Protein AF-A0AA41BKE8-F1 (afdb_monomer)

Structure (mmCIF, N/CA/C/O backbone):
data_AF-A0AA41BKE8-F1
#
_entry.id   AF-A0AA41BKE8-F1
#
loop_
_atom_site.group_PDB
_atom_site.id
_atom_site.type_symbol
_atom_site.label_atom_id
_atom_site.label_alt_id
_atom_site.label_comp_id
_atom_site.label_asym_id
_atom_site.label_entity_id
_atom_site.label_seq_id
_atom_site.pdbx_PDB_ins_code
_atom_site.Cartn_x
_atom_site.Cartn_y
_atom_site.Cartn_z
_atom_site.occupancy
_atom_site.B_iso_or_equiv
_atom_site.auth_seq_id
_atom_site.auth_comp_id
_atom_site.auth_asym_id
_atom_site.auth_atom_id
_atom_site.pdbx_PDB_model_num
ATOM 1 N N . MET A 1 1 ? -73.373 1.710 8.337 1.00 42.19 1 MET A N 1
ATOM 2 C CA . MET A 1 1 ? -72.193 0.845 8.085 1.00 42.19 1 MET A CA 1
ATOM 3 C C . MET A 1 1 ? -71.154 1.665 7.327 1.00 42.19 1 MET A C 1
ATOM 5 O O . MET A 1 1 ? -71.574 2.430 6.474 1.00 42.19 1 MET A O 1
ATOM 9 N N . LYS A 1 2 ? -69.851 1.504 7.616 1.00 47.12 2 LYS A N 1
ATOM 10 C CA . LYS A 1 2 ? -68.683 2.227 7.038 1.00 47.12 2 LYS A CA 1
ATOM 11 C C . LYS A 1 2 ? -68.211 3.499 7.770 1.00 47.12 2 LYS A C 1
ATOM 13 O O . LYS A 1 2 ? -68.177 4.581 7.204 1.00 47.12 2 LYS A O 1
ATOM 18 N N . LYS A 1 3 ? -67.761 3.348 9.017 1.00 49.88 3 LYS A N 1
ATOM 19 C CA . LYS A 1 3 ? -66.743 4.218 9.637 1.00 49.88 3 LYS A CA 1
ATOM 20 C C . LYS A 1 3 ? -65.973 3.372 10.640 1.00 49.88 3 LYS A C 1
ATOM 22 O O . LYS A 1 3 ? -66.492 3.158 11.727 1.00 49.88 3 LYS A O 1
ATOM 27 N N . ARG A 1 4 ? -64.817 2.834 10.238 1.00 54.84 4 ARG A N 1
ATOM 28 C CA . ARG A 1 4 ? -63.750 2.255 11.085 1.00 54.84 4 ARG A CA 1
ATOM 29 C C . ARG A 1 4 ? -62.846 1.398 10.204 1.00 54.84 4 ARG A C 1
ATOM 31 O O . ARG A 1 4 ? -63.058 0.200 10.129 1.00 54.84 4 ARG A O 1
ATOM 38 N N . PHE A 1 5 ? -61.903 2.016 9.500 1.00 48.59 5 PHE A N 1
ATOM 39 C CA . PHE A 1 5 ? -60.641 1.367 9.125 1.00 48.59 5 PHE A CA 1
ATOM 40 C C . PHE A 1 5 ? -59.713 2.410 8.499 1.00 48.59 5 PHE A C 1
ATOM 42 O O . PHE A 1 5 ? -59.529 2.464 7.291 1.00 48.59 5 PHE A O 1
ATOM 49 N N . MET A 1 6 ? -59.202 3.334 9.308 1.00 49.06 6 MET A N 1
ATOM 50 C CA . MET A 1 6 ? -58.166 4.256 8.836 1.00 49.06 6 MET A CA 1
ATOM 51 C C . MET A 1 6 ? -57.271 4.651 10.004 1.00 49.06 6 MET A C 1
ATOM 53 O O . MET A 1 6 ? -57.187 5.809 10.387 1.00 49.06 6 MET A O 1
ATOM 57 N N . MET A 1 7 ? -56.698 3.642 10.655 1.00 55.62 7 MET A N 1
ATOM 58 C CA . MET A 1 7 ? -55.763 3.831 11.756 1.00 55.62 7 MET A CA 1
ATOM 59 C C . MET A 1 7 ? -54.979 2.536 11.928 1.00 55.62 7 MET A C 1
ATOM 61 O O . MET A 1 7 ? -55.399 1.705 12.714 1.00 55.62 7 MET A O 1
ATOM 65 N N . PHE A 1 8 ? -53.948 2.319 11.107 1.00 55.09 8 PHE A N 1
ATOM 66 C CA . PHE A 1 8 ? -52.772 1.477 11.392 1.00 55.09 8 PHE A CA 1
ATOM 67 C C . PHE A 1 8 ? -51.930 1.347 10.116 1.00 55.09 8 PHE A C 1
ATOM 69 O O . PHE A 1 8 ? -52.225 0.494 9.295 1.00 55.09 8 PHE A O 1
ATOM 76 N N . THR A 1 9 ? -50.921 2.205 9.946 1.00 56.28 9 THR A N 1
ATOM 77 C CA . THR A 1 9 ? -49.635 1.916 9.266 1.00 56.28 9 THR A CA 1
ATOM 78 C C . THR A 1 9 ? -48.794 3.195 9.278 1.00 56.28 9 THR A C 1
ATOM 80 O O . THR A 1 9 ? -48.583 3.840 8.255 1.00 56.28 9 THR A O 1
ATOM 83 N N . LEU A 1 10 ? -48.351 3.603 10.468 1.00 55.19 10 LEU A N 1
ATOM 84 C CA . LEU A 1 10 ? -47.315 4.621 10.646 1.00 55.19 10 LEU A CA 1
ATOM 85 C C . LEU A 1 10 ? -46.190 3.997 11.476 1.00 55.19 10 LEU A C 1
ATOM 87 O O . LEU A 1 10 ? -46.063 4.298 12.656 1.00 55.19 10 LEU A O 1
ATOM 91 N N . LEU A 1 11 ? -45.439 3.051 10.897 1.00 56.88 11 LEU A N 1
ATOM 92 C CA . LEU A 1 11 ? -44.233 2.514 11.540 1.00 56.88 11 LEU A CA 1
ATOM 93 C C . LEU A 1 11 ? -43.311 1.774 10.551 1.00 56.88 11 LEU A C 1
ATOM 95 O O . LEU A 1 11 ? -43.167 0.560 10.631 1.00 56.88 11 LEU A O 1
ATOM 99 N N . ALA A 1 12 ? -42.702 2.478 9.593 1.00 55.25 12 ALA A N 1
ATOM 100 C CA . ALA A 1 12 ? -41.654 1.880 8.748 1.00 55.25 12 ALA A CA 1
ATOM 101 C C . ALA A 1 12 ? -40.694 2.915 8.128 1.00 55.25 12 ALA A C 1
ATOM 103 O O . ALA A 1 12 ? -40.347 2.814 6.957 1.00 55.25 12 ALA A O 1
ATOM 104 N N . ALA A 1 13 ? -40.278 3.939 8.879 1.00 56.75 13 ALA A N 1
ATOM 105 C CA . ALA A 1 13 ? -39.344 4.946 8.362 1.00 56.75 13 ALA A CA 1
ATOM 106 C C . ALA A 1 13 ? -38.322 5.396 9.415 1.00 56.75 13 ALA A C 1
ATOM 108 O O . ALA A 1 13 ? -38.217 6.579 9.716 1.00 56.75 13 ALA A O 1
ATOM 109 N N . VAL A 1 14 ? -37.577 4.459 10.010 1.00 57.00 14 VAL A N 1
ATOM 110 C CA . VAL A 1 14 ? -36.411 4.815 10.838 1.00 57.00 14 VAL A CA 1
ATOM 111 C C . VAL A 1 14 ? -35.348 3.720 10.750 1.00 57.00 14 VAL A C 1
ATOM 113 O O . VAL A 1 14 ? -35.256 2.887 11.635 1.00 57.00 14 VAL A O 1
ATOM 116 N N . PHE A 1 15 ? -34.567 3.668 9.667 1.00 55.75 15 PHE A N 1
ATOM 117 C CA . PHE A 1 15 ? -33.327 2.866 9.655 1.00 55.75 15 PHE A CA 1
ATOM 118 C C . PHE A 1 15 ? -32.226 3.404 8.722 1.00 55.75 15 PHE A C 1
ATOM 120 O O . PHE A 1 15 ? -31.328 2.669 8.329 1.00 55.75 15 PHE A O 1
ATOM 127 N N . SER A 1 16 ? -32.238 4.700 8.398 1.00 52.09 16 SER A N 1
ATOM 128 C CA . SER A 1 16 ? -31.259 5.303 7.472 1.00 52.09 16 SER A CA 1
ATOM 129 C C . SER A 1 16 ? -30.146 6.101 8.174 1.00 52.09 16 SER A C 1
ATOM 131 O O . SER A 1 16 ? -29.681 7.094 7.627 1.00 52.09 16 SER A O 1
ATOM 133 N N . GLY A 1 17 ? -29.747 5.726 9.399 1.00 50.69 17 GLY A N 1
ATOM 134 C CA . GLY A 1 17 ? -28.879 6.563 10.252 1.00 50.69 17 GLY A CA 1
ATOM 135 C C . GLY A 1 17 ? -27.480 6.035 10.596 1.00 50.69 1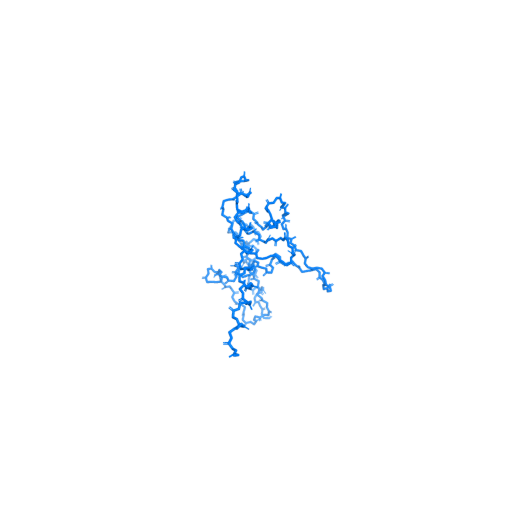7 GLY A C 1
ATOM 136 O O . GLY A 1 17 ? -26.700 6.780 11.176 1.00 50.69 17 GLY A O 1
ATOM 137 N N . VAL A 1 18 ? -27.133 4.783 10.282 1.00 55.03 18 VAL A N 1
ATOM 138 C CA . VAL A 1 18 ? -25.952 4.142 10.905 1.00 55.03 18 VAL A CA 1
ATOM 139 C C . VAL A 1 18 ? -24.617 4.446 10.217 1.00 55.03 18 VAL A C 1
ATOM 141 O O . VAL A 1 18 ? -23.577 4.313 10.837 1.00 55.03 18 VAL A O 1
ATOM 144 N N . ALA A 1 19 ? -24.603 4.900 8.961 1.00 54.56 19 ALA A N 1
ATOM 145 C CA . ALA A 1 19 ? -23.341 5.001 8.219 1.00 54.56 19 ALA A CA 1
ATOM 146 C C . ALA A 1 19 ? -22.489 6.249 8.539 1.00 54.56 19 ALA A C 1
ATOM 148 O O . ALA A 1 19 ? -21.297 6.236 8.259 1.00 54.56 19 ALA A O 1
ATOM 149 N N . HIS A 1 20 ? -23.069 7.318 9.104 1.00 54.09 20 HIS A N 1
ATOM 150 C CA . HIS A 1 20 ? -22.368 8.601 9.298 1.00 54.09 20 HIS A CA 1
ATOM 151 C C . HIS A 1 20 ? -21.927 8.898 10.740 1.00 54.09 20 HIS A C 1
ATOM 153 O O . HIS A 1 20 ? -21.049 9.738 10.933 1.00 54.09 20 HIS A O 1
ATOM 159 N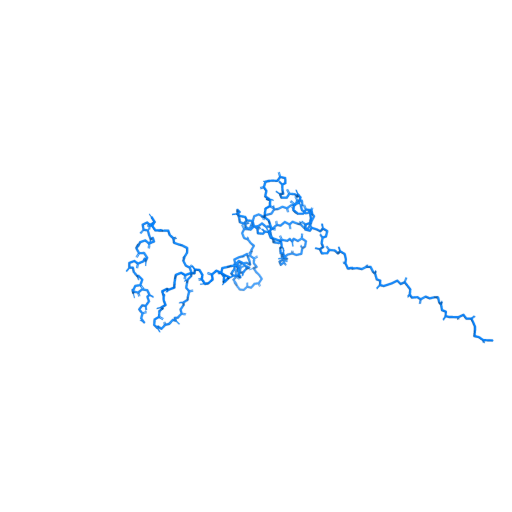 N . ALA A 1 21 ? -22.518 8.254 11.752 1.00 57.88 21 ALA A N 1
ATOM 160 C CA . ALA A 1 21 ? -22.176 8.518 13.154 1.00 57.88 21 ALA A CA 1
ATOM 161 C C . ALA A 1 21 ? -20.811 7.921 13.551 1.00 57.88 21 ALA A C 1
ATOM 163 O O . ALA A 1 21 ? -20.077 8.526 14.334 1.00 57.88 21 ALA A O 1
ATOM 164 N N . ASP A 1 22 ? -20.455 6.781 12.958 1.00 74.94 22 ASP A N 1
ATOM 165 C CA . ASP A 1 22 ? -19.267 6.001 13.321 1.00 74.94 22 ASP A CA 1
ATOM 166 C C . ASP A 1 22 ? -17.963 6.666 12.834 1.00 74.94 22 ASP A C 1
ATOM 168 O O . ASP A 1 22 ? -16.980 6.771 13.571 1.00 74.94 22 ASP A O 1
ATOM 172 N N . ASP A 1 23 ? -17.973 7.259 11.636 1.00 90.88 23 ASP A N 1
ATOM 173 C CA . ASP A 1 23 ? -16.805 7.948 11.074 1.00 90.88 23 ASP A CA 1
ATOM 174 C C . ASP A 1 23 ? -16.363 9.156 11.921 1.00 90.88 23 ASP A C 1
ATOM 176 O O . ASP A 1 23 ? -15.170 9.453 12.024 1.00 90.88 23 ASP A O 1
ATOM 180 N N . ALA A 1 24 ? -17.307 9.864 12.550 1.00 90.50 24 ALA A N 1
ATOM 181 C CA . ALA A 1 24 ? -16.999 11.003 13.413 1.00 90.50 24 ALA A CA 1
ATOM 182 C C . ALA A 1 24 ? -16.248 10.571 14.683 1.00 90.50 24 ALA A C 1
ATOM 184 O O . ALA A 1 24 ? -15.282 11.231 15.078 1.00 90.50 24 ALA A O 1
ATOM 185 N N . ALA A 1 25 ? -16.646 9.445 15.286 1.00 90.69 25 ALA A N 1
ATOM 186 C CA . ALA A 1 25 ? -15.962 8.870 16.442 1.00 90.69 25 ALA A CA 1
ATOM 187 C C . ALA A 1 25 ? -14.526 8.459 16.085 1.00 90.69 25 ALA A C 1
ATOM 189 O O . ALA A 1 25 ? -13.587 8.808 16.803 1.00 90.69 25 ALA A O 1
ATOM 190 N N . ILE A 1 26 ? -14.340 7.814 14.927 1.00 93.69 26 ILE A N 1
ATOM 191 C CA . ILE A 1 26 ? -13.018 7.449 14.400 1.00 93.69 26 ILE A CA 1
ATOM 192 C C . ILE A 1 26 ? -12.141 8.693 14.216 1.00 93.69 26 ILE A C 1
ATOM 194 O O . ILE A 1 26 ? -11.026 8.742 14.738 1.00 93.69 26 ILE A O 1
ATOM 198 N N . ARG A 1 27 ? -12.643 9.731 13.532 1.00 93.56 27 ARG A N 1
ATOM 199 C CA . ARG A 1 27 ? -11.901 10.990 13.326 1.00 93.56 27 ARG A CA 1
ATOM 200 C C . ARG A 1 27 ? -11.509 11.640 14.648 1.00 93.56 27 ARG A C 1
ATOM 202 O O . ARG A 1 27 ? -10.371 12.076 14.798 1.00 93.56 27 ARG A O 1
ATOM 209 N N . GLN A 1 28 ? -12.422 11.683 15.617 1.00 92.38 28 GLN A N 1
ATOM 210 C CA . GLN A 1 28 ? -12.154 12.277 16.924 1.00 92.38 28 GLN A CA 1
ATOM 211 C C . GLN A 1 28 ? -11.091 11.495 17.707 1.00 92.38 28 GLN A C 1
ATOM 213 O O . GLN A 1 28 ? -10.224 12.105 18.334 1.00 92.38 28 GLN A O 1
ATOM 218 N N . SER A 1 29 ? -11.142 10.162 17.683 1.00 92.69 29 SER A N 1
ATOM 219 C CA . SER A 1 29 ? -10.125 9.313 18.308 1.00 92.69 29 SER A CA 1
ATOM 220 C C . SER A 1 29 ? -8.754 9.502 17.662 1.00 92.69 29 SER A C 1
ATOM 222 O O . SER A 1 29 ? -7.769 9.695 18.371 1.00 92.69 29 SER A O 1
ATOM 224 N N . LEU A 1 30 ? -8.686 9.522 16.330 1.00 92.62 30 LEU A N 1
ATOM 225 C CA . LEU A 1 30 ? -7.434 9.687 15.587 1.00 92.62 30 LEU A CA 1
ATOM 226 C C . LEU A 1 30 ? -6.836 11.093 15.733 1.00 92.62 30 LEU A C 1
ATOM 228 O O . LEU A 1 30 ? -5.623 11.227 15.897 1.00 92.62 30 LEU A O 1
ATOM 232 N N . ALA A 1 31 ? -7.666 12.136 15.795 1.00 92.88 31 ALA A N 1
ATOM 233 C CA . ALA A 1 31 ? -7.203 13.503 16.028 1.00 92.88 31 ALA A CA 1
ATOM 234 C C . ALA A 1 31 ? -6.486 13.656 17.381 1.00 92.88 31 ALA A C 1
ATOM 236 O O . ALA A 1 31 ? -5.483 14.365 17.469 1.00 92.88 31 ALA A O 1
ATOM 237 N N . LYS A 1 32 ? -6.935 12.943 18.429 1.00 92.38 32 LYS A N 1
ATOM 238 C CA . LYS A 1 32 ? -6.253 12.907 19.741 1.00 92.38 32 LYS A CA 1
ATOM 239 C C . LYS A 1 32 ? -4.854 12.290 19.669 1.00 92.38 32 LYS A C 1
ATOM 241 O O . LYS A 1 32 ? -4.026 12.574 20.527 1.00 92.38 32 LYS A O 1
ATOM 246 N N . LEU A 1 33 ? -4.596 11.467 18.653 1.00 90.19 33 LEU A N 1
ATOM 247 C CA . LEU A 1 33 ? -3.297 10.854 18.372 1.00 90.19 33 LEU A CA 1
ATOM 248 C C . LEU A 1 33 ? -2.458 11.684 17.382 1.00 90.19 33 LEU A C 1
ATOM 250 O O . LEU A 1 33 ? -1.406 11.232 16.944 1.00 90.19 33 LEU A O 1
ATOM 254 N N . GLY A 1 34 ? -2.915 12.884 17.005 1.00 91.06 34 GLY A N 1
ATOM 255 C CA . GLY A 1 34 ? -2.240 13.744 16.028 1.00 91.06 34 GLY A CA 1
ATOM 256 C C . GLY A 1 34 ? -2.514 13.381 14.564 1.00 91.06 34 GLY A C 1
ATOM 257 O O . GLY A 1 34 ? -1.914 13.968 13.666 1.00 91.06 34 GLY A O 1
ATOM 258 N N . VAL A 1 35 ? -3.438 12.456 14.294 1.00 90.44 35 VAL A N 1
ATOM 259 C CA . VAL A 1 35 ? -3.794 12.013 12.941 1.00 90.44 35 VAL A CA 1
ATOM 260 C C . VAL A 1 35 ? -5.018 12.800 12.457 1.00 90.44 35 VAL A C 1
ATOM 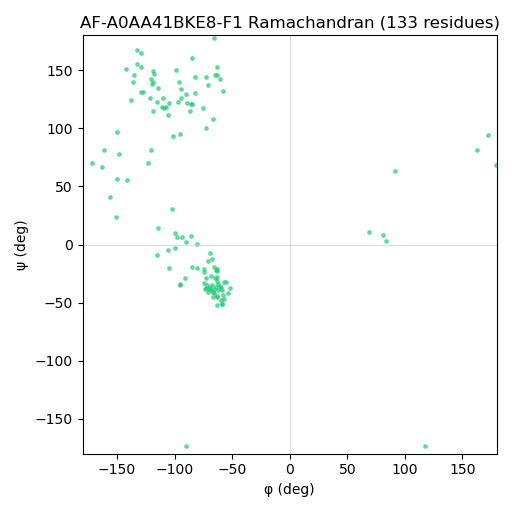262 O O . VAL A 1 35 ? -6.156 12.467 12.774 1.00 90.44 35 VAL A O 1
ATOM 265 N N . GLN A 1 36 ? -4.779 13.884 11.712 1.00 79.69 36 GLN A N 1
ATOM 266 C CA . GLN A 1 36 ? -5.813 14.875 11.359 1.00 79.69 36 GLN A CA 1
ATOM 267 C C . GLN A 1 36 ? -6.463 14.647 9.984 1.00 79.69 36 GLN A C 1
ATOM 269 O O . GLN A 1 36 ? -7.649 14.909 9.803 1.00 79.69 36 GLN A O 1
ATOM 274 N N . SER A 1 37 ? -5.698 14.157 9.004 1.00 72.62 37 SER A N 1
ATOM 275 C CA . SER A 1 37 ? -6.185 13.917 7.642 1.00 72.62 37 SER A CA 1
ATOM 276 C C . SER A 1 37 ? -6.358 12.422 7.419 1.00 72.62 37 SER A C 1
ATOM 278 O O . SER A 1 37 ? -5.384 11.665 7.442 1.00 72.62 37 SER A O 1
ATOM 280 N N . THR A 1 38 ? -7.620 12.015 7.293 1.00 77.31 38 THR A N 1
ATOM 281 C CA . THR A 1 38 ? -8.041 10.616 7.228 1.00 77.31 38 THR A CA 1
ATOM 282 C C . THR A 1 38 ? -9.106 10.440 6.154 1.00 77.31 38 THR A C 1
ATOM 284 O O . THR A 1 38 ? -10.153 11.099 6.180 1.00 77.31 38 THR A O 1
ATOM 287 N N . GLU A 1 39 ? -8.857 9.531 5.219 1.00 92.00 39 GLU A N 1
ATOM 288 C CA . GLU A 1 39 ? -9.893 9.004 4.334 1.00 92.00 39 GLU A CA 1
ATOM 289 C C . GLU A 1 39 ? -10.422 7.710 4.956 1.00 92.00 39 GLU A C 1
ATOM 291 O O . GLU A 1 39 ? -9.641 6.829 5.311 1.00 92.00 39 GLU A O 1
ATOM 296 N N . ILE A 1 40 ? -11.737 7.618 5.156 1.00 93.81 40 ILE A N 1
ATOM 297 C CA . ILE A 1 40 ? -12.377 6.472 5.809 1.00 93.81 40 ILE A CA 1
ATOM 298 C C . ILE A 1 40 ? -13.172 5.720 4.751 1.00 93.81 40 ILE A C 1
ATOM 300 O O . ILE A 1 40 ? -14.003 6.301 4.057 1.00 93.81 40 ILE A O 1
ATOM 304 N N . GLN A 1 41 ? -12.903 4.426 4.634 1.00 93.06 41 GLN A N 1
ATOM 305 C CA . GLN A 1 41 ? -13.553 3.514 3.707 1.00 93.06 41 GLN A CA 1
ATOM 306 C C . GLN A 1 41 ? -14.058 2.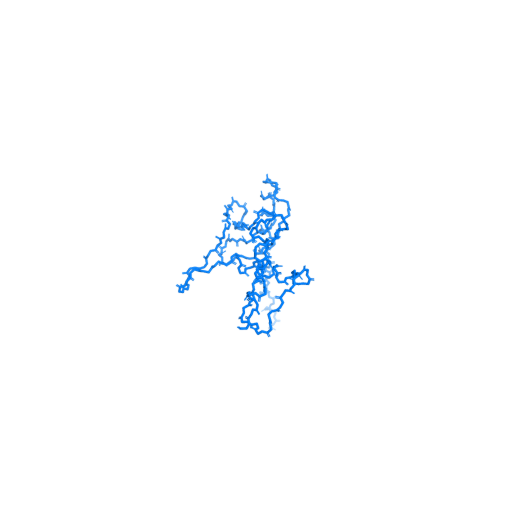273 4.453 1.00 93.06 41 GLN A C 1
ATOM 308 O O . GLN A 1 41 ? -13.663 1.982 5.586 1.00 93.06 41 GLN A O 1
ATOM 313 N N . ALA A 1 42 ? -14.938 1.510 3.809 1.00 93.38 42 ALA A N 1
ATOM 314 C CA . ALA A 1 42 ? -15.382 0.234 4.353 1.00 93.38 42 ALA A CA 1
ATOM 315 C C . ALA A 1 42 ? -14.211 -0.763 4.477 1.00 93.38 42 ALA A C 1
ATOM 317 O O . ALA A 1 42 ? -13.284 -0.772 3.663 1.00 93.38 42 ALA A O 1
ATOM 318 N N . SER A 1 43 ? -14.258 -1.609 5.507 1.00 95.25 43 SER A N 1
ATOM 319 C CA . SER A 1 43 ? -13.379 -2.774 5.656 1.00 95.25 43 SER A CA 1
ATOM 320 C C . SER A 1 43 ? -14.114 -4.036 5.194 1.00 95.25 43 SER A C 1
ATOM 322 O O . SER A 1 43 ? -15.334 -4.111 5.354 1.00 95.25 43 SER A O 1
ATOM 324 N N . PRO A 1 44 ? -13.413 -5.062 4.676 1.00 94.31 44 PRO A N 1
ATOM 325 C CA . PRO A 1 44 ? -14.012 -6.380 4.464 1.00 94.31 44 PRO A CA 1
ATOM 326 C C . PRO A 1 44 ? -14.361 -7.105 5.779 1.00 94.31 44 PRO A C 1
ATOM 328 O O . PRO A 1 44 ? -15.083 -8.099 5.750 1.00 94.31 44 PRO A O 1
ATOM 331 N N . VAL A 1 45 ? -13.879 -6.621 6.931 1.00 96.44 45 VAL A N 1
ATOM 332 C CA . VAL A 1 45 ? -14.224 -7.146 8.262 1.00 96.44 45 VAL A CA 1
ATOM 333 C C . VAL A 1 45 ? -15.328 -6.294 8.885 1.00 96.44 45 VAL A C 1
ATOM 335 O O . VAL A 1 45 ? -15.161 -5.088 9.066 1.00 96.44 45 VAL A O 1
ATOM 338 N N . ALA A 1 46 ? -16.447 -6.930 9.238 1.00 95.50 46 ALA A N 1
ATOM 339 C CA . ALA A 1 46 ? -17.566 -6.275 9.912 1.00 95.50 46 ALA A CA 1
ATOM 340 C C . ALA A 1 46 ? -17.146 -5.688 11.271 1.00 95.50 46 ALA A C 1
ATOM 342 O O . ALA A 1 46 ? -16.370 -6.301 12.003 1.00 95.50 46 ALA A O 1
ATOM 343 N N . GLY A 1 47 ? -17.683 -4.517 11.623 1.00 94.75 47 GLY A N 1
ATOM 344 C CA . GLY A 1 47 ? -17.308 -3.813 12.852 1.00 94.75 47 GLY A CA 1
ATOM 345 C C . GLY A 1 47 ? -16.037 -2.967 12.726 1.00 94.75 47 GLY A C 1
ATOM 346 O O . GLY A 1 47 ? -15.572 -2.433 13.735 1.00 94.75 47 GLY A O 1
ATOM 347 N N . MET A 1 48 ? -15.435 -2.889 11.532 1.00 95.81 48 MET A N 1
ATOM 348 C CA . MET A 1 48 ? -14.209 -2.139 11.273 1.00 95.81 48 MET A CA 1
ATOM 349 C C . MET A 1 48 ? -14.312 -1.268 10.015 1.00 95.81 48 MET A C 1
ATOM 351 O O . MET A 1 48 ? -15.007 -1.584 9.048 1.00 95.81 48 MET A O 1
ATOM 355 N N . LYS A 1 49 ? -13.500 -0.212 9.990 1.00 96.12 49 LYS A N 1
ATOM 356 C CA . LYS A 1 49 ? -13.253 0.660 8.841 1.00 96.12 49 LYS A CA 1
ATOM 357 C C . LYS A 1 49 ? -11.788 0.617 8.435 1.00 96.12 49 LYS A C 1
ATOM 359 O O . LYS A 1 49 ? -10.905 0.462 9.279 1.00 96.12 49 LYS A O 1
ATOM 364 N N . THR A 1 50 ? -11.541 0.808 7.146 1.00 96.62 50 THR A N 1
ATOM 365 C CA . THR A 1 50 ? -10.203 1.059 6.608 1.00 96.62 50 THR A CA 1
ATOM 366 C C . THR A 1 50 ? -9.965 2.565 6.632 1.00 96.62 50 THR A C 1
ATOM 368 O O . THR A 1 50 ? -10.737 3.314 6.041 1.00 96.62 50 THR A O 1
ATOM 371 N N . VAL A 1 51 ? -8.919 3.025 7.311 1.00 95.81 51 VAL A N 1
ATOM 372 C CA . VAL A 1 51 ? -8.591 4.447 7.448 1.00 95.81 51 VAL A CA 1
ATOM 373 C C . VAL A 1 51 ? -7.224 4.719 6.838 1.00 95.81 51 VAL A C 1
ATOM 375 O O . VAL A 1 51 ? -6.206 4.220 7.317 1.00 95.81 51 VAL A O 1
ATOM 378 N N . LEU A 1 52 ? -7.196 5.514 5.774 1.00 95.19 52 LEU A N 1
ATOM 379 C CA . LEU A 1 52 ? -5.974 5.898 5.083 1.00 95.19 52 LEU A CA 1
ATOM 380 C C . LEU A 1 52 ? -5.439 7.180 5.709 1.00 95.19 52 LEU A C 1
ATOM 382 O O . LEU A 1 52 ? -6.164 8.162 5.878 1.00 95.19 52 LEU A O 1
ATOM 386 N N . THR A 1 53 ? -4.157 7.155 6.053 1.00 94.44 53 THR A N 1
ATOM 387 C CA . THR A 1 53 ? -3.443 8.273 6.669 1.00 94.44 53 THR A CA 1
ATOM 388 C C . THR A 1 53 ? -2.118 8.498 5.952 1.00 94.44 53 THR A C 1
ATOM 390 O O . THR A 1 53 ? -1.632 7.629 5.230 1.00 94.44 53 THR A O 1
ATOM 393 N N . HIS A 1 54 ? -1.476 9.631 6.223 1.00 90.19 54 HIS A N 1
ATOM 394 C CA . HIS A 1 54 ? -0.134 9.925 5.713 1.00 90.19 54 HIS A CA 1
ATOM 395 C C . HIS A 1 54 ? 0.938 8.950 6.232 1.00 90.19 54 HIS A C 1
ATOM 397 O O . HIS A 1 54 ? 1.990 8.813 5.619 1.00 90.19 54 HIS A O 1
ATOM 403 N N . SER A 1 55 ? 0.681 8.270 7.353 1.00 88.69 55 SER A N 1
ATOM 404 C CA . SER A 1 55 ? 1.611 7.322 7.979 1.00 88.69 55 SER A CA 1
ATOM 405 C C . SER A 1 55 ? 1.282 5.860 7.660 1.00 88.69 55 SER A C 1
ATOM 407 O O . SER A 1 55 ? 1.860 4.957 8.260 1.00 88.69 55 SER A O 1
ATOM 409 N N . GLY A 1 56 ? 0.355 5.617 6.729 1.00 92.62 56 GLY A N 1
ATOM 410 C CA . GLY A 1 56 ? -0.074 4.283 6.318 1.00 92.62 56 GLY A CA 1
ATOM 411 C C . GLY A 1 56 ? -1.549 4.006 6.600 1.00 92.62 56 GLY A C 1
ATOM 412 O O . GLY A 1 56 ? -2.315 4.889 6.997 1.00 92.62 56 GLY A O 1
ATOM 413 N N . VAL A 1 57 ? -1.951 2.758 6.363 1.00 96.06 57 VAL A N 1
ATOM 414 C CA . VAL A 1 57 ? -3.342 2.312 6.506 1.00 96.06 57 VAL A CA 1
ATOM 415 C C . VAL A 1 57 ? -3.581 1.709 7.885 1.00 96.06 57 VAL A C 1
ATOM 417 O O . VAL A 1 57 ? -2.809 0.876 8.368 1.00 96.06 57 VAL A O 1
ATOM 420 N N . LEU A 1 58 ? -4.686 2.117 8.497 1.00 96.38 58 LEU A N 1
ATOM 421 C CA . LEU A 1 58 ? -5.150 1.670 9.801 1.00 96.38 58 LEU A CA 1
ATOM 422 C C . LEU A 1 58 ? -6.501 0.975 9.656 1.00 96.38 58 LEU A C 1
ATOM 424 O O . LEU A 1 58 ? -7.329 1.371 8.841 1.00 96.38 58 LEU A O 1
ATOM 428 N N . TYR A 1 59 ? -6.743 -0.027 10.487 1.00 96.81 59 TYR A N 1
ATOM 429 C CA . TYR A 1 59 ? -8.049 -0.648 10.653 1.00 96.81 59 TYR A CA 1
ATOM 430 C C . TYR A 1 59 ? -8.588 -0.267 12.018 1.00 96.81 59 TYR A C 1
ATOM 432 O O . TYR A 1 59 ? -7.981 -0.592 13.038 1.00 96.81 59 TYR A O 1
ATOM 440 N N . VAL A 1 60 ? -9.705 0.449 12.040 1.00 96.44 60 VAL A N 1
ATOM 441 C CA . VAL A 1 60 ? -10.272 1.018 13.268 1.00 96.44 60 VAL A CA 1
ATOM 442 C C . VAL A 1 60 ? -11.663 0.445 13.471 1.00 96.44 60 VAL A C 1
ATOM 444 O O . VAL A 1 60 ? -12.402 0.303 12.500 1.00 96.44 60 VAL A O 1
ATOM 447 N N . THR A 1 61 ? -12.022 0.079 14.701 1.00 96.12 61 THR A N 1
ATOM 448 C CA . THR A 1 61 ? -13.393 -0.359 14.999 1.00 96.12 61 THR A CA 1
ATOM 449 C C . THR A 1 61 ? -14.389 0.769 14.747 1.00 96.12 61 THR A C 1
ATOM 451 O O . THR A 1 61 ? -14.034 1.939 14.878 1.00 96.12 61 THR A O 1
ATOM 454 N N . ASP A 1 62 ? -15.638 0.435 14.419 1.00 93.81 62 ASP A N 1
ATOM 455 C CA . ASP A 1 62 ? -16.684 1.431 14.120 1.00 93.81 62 ASP A CA 1
ATOM 456 C C . ASP A 1 62 ? -16.872 2.446 15.268 1.00 93.81 62 ASP A C 1
ATOM 458 O O . ASP A 1 62 ? -17.111 3.627 15.040 1.00 93.81 62 ASP A O 1
ATOM 462 N N . ASP A 1 63 ? -16.662 2.018 16.517 1.00 92.69 63 ASP A N 1
ATOM 463 C CA . ASP A 1 63 ? -16.735 2.886 17.698 1.00 92.69 63 ASP A CA 1
ATOM 464 C C . ASP A 1 63 ? -15.474 3.737 17.956 1.00 92.69 63 ASP A C 1
ATOM 466 O O . ASP A 1 63 ? -15.411 4.472 18.945 1.00 92.69 63 ASP A O 1
ATOM 470 N N . GLY A 1 64 ? -14.454 3.625 17.103 1.00 93.12 64 GLY A N 1
ATOM 471 C CA . GLY A 1 64 ? -13.213 4.390 17.173 1.00 93.12 64 GLY A CA 1
ATOM 472 C C . GLY A 1 64 ? -12.302 4.056 18.357 1.00 93.12 64 GLY A C 1
ATOM 473 O O . GLY A 1 64 ? -11.378 4.826 18.627 1.00 93.12 64 GLY A O 1
ATOM 474 N N . LYS A 1 65 ? -12.558 2.975 19.109 1.00 93.81 65 LYS A N 1
ATOM 475 C CA . LYS A 1 65 ? -11.819 2.666 20.351 1.00 93.81 65 LYS A CA 1
ATOM 476 C C . LYS A 1 65 ? -10.597 1.783 20.150 1.00 93.81 65 LYS A C 1
ATOM 478 O O . LYS A 1 65 ? -9.658 1.879 20.936 1.00 93.81 65 LYS A O 1
ATOM 483 N N . HIS A 1 66 ? -10.608 0.928 19.133 1.00 95.69 66 HIS A N 1
ATOM 484 C CA . HIS A 1 66 ? -9.510 0.012 18.848 1.00 95.69 66 HIS A CA 1
ATOM 485 C C . HIS A 1 66 ? -8.967 0.272 17.454 1.00 95.69 66 HIS A C 1
ATOM 487 O O . HIS A 1 66 ? -9.715 0.555 16.520 1.00 95.69 66 HIS A O 1
ATOM 493 N N . LEU A 1 67 ? -7.652 0.149 17.330 1.00 94.44 67 LEU A N 1
ATOM 494 C CA . LEU A 1 67 ? -6.922 0.364 16.096 1.00 94.44 67 LEU A CA 1
ATOM 495 C C . LEU A 1 67 ? -5.892 -0.744 15.924 1.00 94.44 67 LEU A C 1
ATOM 497 O O . LEU A 1 67 ? -5.220 -1.133 16.879 1.00 94.44 67 LEU A O 1
ATOM 501 N N . ILE A 1 68 ? -5.756 -1.213 14.688 1.00 96.56 68 ILE A N 1
ATOM 502 C CA . ILE A 1 68 ? -4.752 -2.180 14.259 1.00 96.56 68 ILE A CA 1
ATOM 503 C C . ILE A 1 68 ? -4.055 -1.602 13.028 1.00 96.56 68 ILE A C 1
ATOM 505 O O . ILE A 1 68 ? -4.709 -1.129 12.097 1.00 96.56 68 ILE A O 1
ATOM 509 N N . GLN A 1 69 ? -2.725 -1.622 13.019 1.00 96.31 69 GLN A N 1
ATOM 510 C CA . GLN A 1 69 ? -1.961 -1.230 11.840 1.00 96.31 69 GLN A CA 1
ATOM 511 C C . GLN A 1 69 ? -2.114 -2.295 10.747 1.00 96.31 69 GLN A C 1
ATOM 513 O O . GLN A 1 69 ? -2.061 -3.490 11.032 1.00 96.31 69 GLN A O 1
ATOM 518 N N . GLY A 1 70 ? -2.308 -1.864 9.498 1.00 96.06 70 GLY A N 1
ATOM 519 C CA . GLY A 1 70 ? -2.305 -2.775 8.359 1.00 96.06 70 GLY A CA 1
ATOM 520 C C . GLY A 1 70 ? -0.933 -3.427 8.093 1.00 96.06 70 GLY A C 1
ATOM 521 O O . GLY A 1 70 ? 0.060 -3.090 8.739 1.00 96.06 70 GLY A O 1
ATOM 522 N N . PRO A 1 71 ? -0.850 -4.315 7.088 1.00 98.00 71 PRO A N 1
ATOM 523 C CA . PRO A 1 71 ? -1.930 -4.659 6.167 1.00 98.00 71 PRO A CA 1
ATOM 524 C C . PRO A 1 71 ? -2.873 -5.745 6.702 1.00 98.00 71 PRO A C 1
ATOM 526 O O . PRO A 1 71 ? -2.530 -6.533 7.580 1.00 98.00 71 PRO A O 1
ATOM 529 N N . MET A 1 72 ? -4.061 -5.809 6.109 1.00 98.06 72 MET A N 1
ATOM 530 C CA . MET A 1 72 ? -4.997 -6.916 6.260 1.00 98.06 72 MET A CA 1
ATOM 531 C C . MET A 1 72 ? -4.831 -7.883 5.090 1.00 98.06 72 MET A C 1
ATOM 533 O O . MET A 1 72 ? -4.688 -7.469 3.934 1.00 98.06 72 MET A O 1
ATOM 537 N N . TYR A 1 73 ? -4.889 -9.175 5.399 1.00 98.19 73 TYR A N 1
ATOM 538 C CA . TYR A 1 73 ? -4.879 -10.245 4.412 1.00 98.19 73 TYR A CA 1
ATOM 539 C C . TYR A 1 73 ? -6.206 -10.998 4.432 1.00 98.19 73 TYR A C 1
ATOM 541 O O . TYR A 1 73 ? -6.693 -11.371 5.497 1.00 98.19 73 TYR A O 1
ATOM 549 N N . ASP A 1 74 ? -6.756 -11.254 3.250 1.00 97.88 74 ASP A N 1
ATOM 550 C CA . ASP A 1 74 ? -7.779 -12.275 3.052 1.00 97.88 74 ASP A CA 1
ATOM 551 C C . ASP A 1 74 ? -7.077 -13.616 2.815 1.00 97.88 74 ASP A C 1
ATOM 553 O O . ASP A 1 74 ? -6.259 -13.752 1.904 1.00 97.88 74 ASP A O 1
ATOM 557 N N . VAL A 1 75 ? -7.366 -14.594 3.669 1.00 98.12 75 VAL A N 1
ATOM 558 C CA . VAL A 1 75 ? -6.763 -15.937 3.652 1.00 98.12 75 VAL A CA 1
ATOM 559 C C . VAL A 1 75 ? -7.781 -17.028 3.316 1.00 98.12 75 VAL A C 1
ATOM 561 O O . VAL A 1 75 ? -7.521 -18.204 3.540 1.00 98.12 75 VAL A O 1
ATOM 564 N N . SER A 1 76 ? -8.956 -16.651 2.803 1.00 97.44 76 SER A N 1
ATOM 565 C CA . SER A 1 76 ? -10.019 -17.597 2.438 1.00 97.44 76 SER A CA 1
ATOM 566 C C . SER A 1 76 ? -9.729 -18.379 1.150 1.00 97.44 76 SER A C 1
ATOM 568 O O . SER A 1 76 ? -10.307 -19.444 0.932 1.00 97.44 76 SER A O 1
ATOM 570 N N . GLY A 1 77 ? -8.846 -17.857 0.292 1.00 96.50 77 GLY A N 1
ATOM 571 C CA . GLY A 1 77 ? -8.457 -18.470 -0.978 1.00 96.50 77 GLY A CA 1
ATOM 572 C C . GLY A 1 77 ? -7.254 -19.414 -0.879 1.00 96.50 77 GLY A C 1
ATOM 573 O O . GLY A 1 77 ? -6.723 -19.686 0.193 1.00 96.50 77 GLY A O 1
ATOM 574 N N . ALA A 1 78 ? -6.779 -19.885 -2.037 1.00 97.31 78 ALA A N 1
ATOM 575 C CA . ALA A 1 78 ? -5.606 -20.764 -2.128 1.00 97.31 78 ALA A CA 1
ATOM 576 C C . ALA A 1 78 ? -4.302 -20.100 -1.642 1.00 97.31 78 ALA A C 1
ATOM 578 O O . ALA A 1 78 ? -3.389 -20.783 -1.177 1.00 97.31 78 ALA A O 1
ATOM 579 N N . HIS A 1 79 ? -4.219 -18.771 -1.748 1.00 97.44 79 HIS A N 1
ATOM 580 C CA . HIS A 1 79 ? -3.084 -17.970 -1.304 1.00 97.44 79 HIS A CA 1
ATOM 581 C C . HIS A 1 79 ? -3.580 -16.726 -0.553 1.00 97.44 79 HIS A C 1
ATOM 583 O O . HIS A 1 79 ? -4.611 -16.170 -0.941 1.00 97.44 79 HIS A O 1
ATOM 589 N N . PRO A 1 80 ? -2.852 -16.254 0.477 1.00 97.81 80 PRO A N 1
ATOM 590 C CA . PRO A 1 80 ? -3.148 -14.987 1.136 1.00 97.81 80 PRO A CA 1
ATOM 591 C C . PRO A 1 80 ? -3.118 -13.808 0.157 1.00 97.81 80 PRO A C 1
ATOM 593 O O . PRO A 1 80 ? -2.158 -13.638 -0.593 1.00 97.81 80 PRO A O 1
ATOM 596 N N . VAL A 1 81 ? -4.140 -12.956 0.205 1.00 97.88 81 VAL A N 1
ATOM 597 C CA . VAL A 1 81 ? -4.249 -11.743 -0.615 1.00 97.88 81 VAL A CA 1
ATOM 598 C C . VAL A 1 81 ? -4.210 -10.517 0.284 1.00 97.88 81 VAL A C 1
ATOM 600 O O . VAL A 1 81 ? -5.051 -10.363 1.163 1.00 97.88 81 VAL A O 1
ATOM 603 N N . ASN A 1 82 ? -3.262 -9.609 0.050 1.00 98.12 82 ASN A N 1
ATOM 604 C CA . ASN A 1 82 ? -3.201 -8.332 0.761 1.00 98.12 82 ASN A CA 1
ATOM 605 C C . ASN A 1 82 ? -4.323 -7.399 0.267 1.00 98.12 82 ASN A C 1
ATOM 607 O O . ASN A 1 82 ? -4.215 -6.776 -0.794 1.00 98.12 82 ASN A O 1
ATOM 611 N N . VAL A 1 83 ? -5.410 -7.303 1.034 1.00 97.12 83 VAL A N 1
ATOM 612 C CA . VAL A 1 83 ? -6.570 -6.476 0.671 1.00 97.12 83 VAL A CA 1
ATOM 613 C C . VAL A 1 83 ? -6.297 -4.984 0.857 1.00 97.12 83 VAL A C 1
ATOM 615 O O . VAL A 1 83 ? -6.901 -4.173 0.159 1.00 97.12 83 VAL A O 1
ATOM 618 N N . THR A 1 84 ? -5.346 -4.615 1.723 1.00 97.50 84 THR A N 1
ATOM 619 C CA . THR A 1 84 ? -4.885 -3.227 1.875 1.00 97.50 84 THR A CA 1
ATOM 620 C C . THR A 1 84 ? -4.240 -2.725 0.589 1.00 97.50 84 THR A C 1
ATOM 622 O O . THR A 1 84 ? -4.644 -1.697 0.056 1.00 97.50 84 THR A O 1
ATOM 625 N N . ASN A 1 85 ? -3.282 -3.474 0.041 1.00 97.00 85 ASN A N 1
ATOM 626 C CA . ASN A 1 85 ? -2.597 -3.086 -1.190 1.00 97.00 85 ASN A CA 1
ATOM 627 C C . ASN A 1 85 ? -3.560 -3.088 -2.378 1.00 97.00 85 ASN A C 1
ATOM 629 O O . ASN A 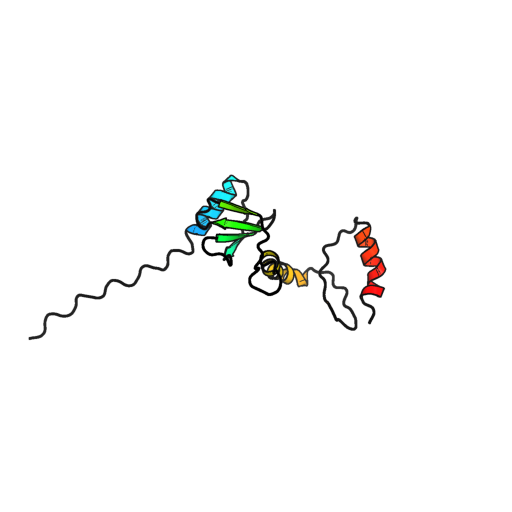1 85 ? -3.504 -2.181 -3.200 1.00 97.00 85 ASN A O 1
ATOM 633 N N . LYS A 1 86 ? -4.488 -4.054 -2.442 1.00 95.38 86 LYS A N 1
ATOM 634 C CA . LYS A 1 86 ? -5.525 -4.086 -3.484 1.00 95.38 86 LYS A CA 1
ATOM 635 C C . LYS A 1 86 ? -6.393 -2.825 -3.475 1.00 95.38 86 LYS A C 1
ATOM 637 O O . LYS A 1 86 ? -6.724 -2.323 -4.543 1.00 95.38 86 LYS A O 1
ATOM 642 N N . LEU A 1 87 ? -6.735 -2.312 -2.293 1.00 93.50 87 LEU A N 1
ATOM 643 C CA . LEU A 1 87 ? -7.447 -1.042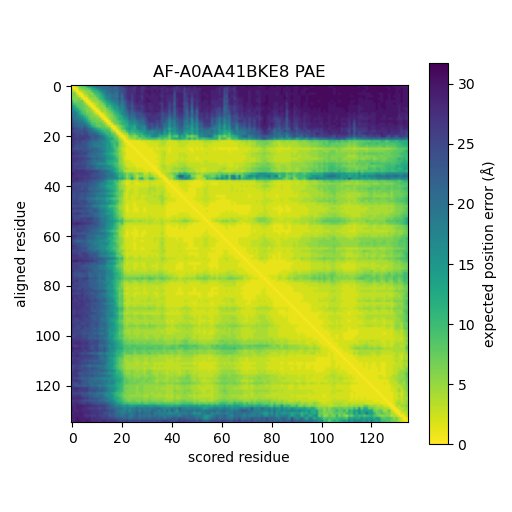 -2.142 1.00 93.50 87 LEU A CA 1
ATOM 644 C C . LEU A 1 87 ? -6.576 0.138 -2.597 1.00 93.50 87 LEU A C 1
ATOM 646 O O . LEU A 1 87 ? -7.036 0.973 -3.366 1.00 93.50 87 LEU A O 1
ATOM 650 N N . LEU A 1 88 ? -5.301 0.180 -2.199 1.00 95.88 88 LEU A N 1
ATOM 651 C CA . LEU A 1 88 ? -4.379 1.259 -2.581 1.00 95.88 88 LEU A CA 1
ATOM 652 C C . LEU A 1 88 ? -4.061 1.301 -4.085 1.00 95.88 88 LEU A C 1
ATOM 654 O O . LEU A 1 88 ? -3.679 2.357 -4.586 1.00 95.88 88 LEU A O 1
ATOM 658 N N . MET A 1 89 ? -4.278 0.213 -4.834 1.00 95.69 89 MET A N 1
ATOM 659 C CA . MET A 1 89 ? -4.128 0.226 -6.295 1.00 95.69 89 MET A CA 1
ATOM 660 C C . MET A 1 89 ? -5.020 1.273 -6.969 1.00 95.69 89 MET A C 1
ATOM 662 O O . MET A 1 89 ? -4.612 1.842 -7.976 1.00 95.69 89 MET A O 1
ATOM 666 N N . SER A 1 90 ? -6.207 1.583 -6.431 1.00 91.88 90 SER A N 1
ATOM 667 C CA . SER A 1 90 ? -7.038 2.645 -7.015 1.00 91.88 90 SER A CA 1
ATOM 668 C C . SER A 1 90 ? -6.411 4.029 -6.839 1.00 91.88 90 SER A C 1
ATOM 670 O O . SER A 1 90 ? -6.538 4.866 -7.728 1.00 91.88 90 SER A O 1
ATOM 672 N N . GLN A 1 91 ? -5.716 4.263 -5.720 1.00 92.12 91 GLN A N 1
ATOM 673 C CA . GLN A 1 91 ? -4.971 5.503 -5.497 1.00 92.12 91 GLN A CA 1
ATOM 674 C C . GLN A 1 91 ? -3.730 5.574 -6.391 1.00 92.12 91 GLN A C 1
ATOM 676 O O . GLN A 1 91 ? -3.475 6.616 -6.983 1.00 92.12 91 GLN A O 1
ATOM 681 N N . LEU A 1 92 ? -3.011 4.459 -6.559 1.00 95.81 92 LEU A N 1
ATOM 682 C CA . LEU A 1 92 ? -1.882 4.372 -7.488 1.00 95.81 92 LEU A CA 1
ATOM 683 C C . LEU A 1 92 ? -2.316 4.678 -8.932 1.00 95.81 92 LEU A C 1
ATOM 685 O O . LEU A 1 92 ? -1.698 5.498 -9.602 1.00 95.81 92 LEU A O 1
ATOM 689 N N . ASN A 1 93 ? -3.410 4.067 -9.391 1.00 94.88 93 ASN A N 1
ATOM 690 C CA . ASN A 1 93 ? -3.923 4.261 -10.749 1.00 94.88 93 ASN A CA 1
ATOM 691 C C . ASN A 1 93 ? -4.392 5.703 -10.998 1.00 94.88 93 ASN A C 1
ATOM 693 O O . ASN A 1 93 ? -4.320 6.190 -12.122 1.00 94.88 93 ASN A O 1
ATOM 697 N N . ALA A 1 94 ? -4.840 6.422 -9.963 1.00 95.88 94 ALA A N 1
ATOM 698 C CA . ALA A 1 94 ? -5.194 7.834 -10.096 1.00 95.88 94 ALA A CA 1
ATOM 699 C C . ALA A 1 94 ? -3.984 8.724 -10.453 1.00 95.88 94 ALA A C 1
ATOM 701 O O . ALA A 1 94 ? -4.174 9.792 -11.032 1.00 95.88 94 ALA A O 1
ATOM 702 N N . LEU A 1 95 ? -2.760 8.267 -10.161 1.00 97.00 95 LEU A N 1
ATOM 703 C CA . LEU A 1 95 ? -1.504 8.969 -10.443 1.00 97.00 95 LEU A CA 1
ATOM 704 C C . LEU A 1 95 ? -0.910 8.637 -11.818 1.00 97.00 95 LEU A C 1
ATOM 706 O O . LEU A 1 95 ? 0.159 9.138 -12.145 1.00 97.00 95 LEU A O 1
ATOM 710 N N . GLU A 1 96 ? -1.564 7.816 -12.647 1.00 96.81 96 GLU A N 1
ATOM 711 C CA . GLU A 1 96 ? -1.013 7.342 -13.930 1.00 96.81 96 GLU A CA 1
ATOM 712 C C . GLU A 1 96 ? -0.512 8.485 -14.834 1.00 96.81 96 GLU A C 1
ATOM 714 O O . GLU A 1 96 ? 0.540 8.382 -15.459 1.00 96.81 96 GLU A O 1
ATOM 719 N N . LYS A 1 97 ? -1.217 9.622 -14.844 1.00 97.12 97 LYS A N 1
ATOM 720 C CA . LYS A 1 97 ? -0.853 10.807 -15.645 1.00 97.12 97 LYS A CA 1
ATOM 721 C C . LYS A 1 97 ? 0.391 11.547 -15.144 1.00 97.12 97 LYS A C 1
ATOM 723 O O . LYS A 1 97 ? 0.909 12.400 -15.858 1.00 97.12 97 LYS A O 1
ATOM 728 N N . GLU A 1 98 ? 0.834 11.254 -13.929 1.00 98.00 98 GLU A N 1
ATOM 729 C CA . GLU A 1 98 ? 2.015 11.840 -13.293 1.00 98.00 98 GLU A CA 1
ATOM 730 C C . GLU A 1 98 ? 3.237 10.909 -13.396 1.00 98.00 98 GLU A C 1
ATOM 732 O O . GLU A 1 98 ? 4.335 11.274 -12.978 1.00 98.00 98 GLU A O 1
ATOM 737 N N . MET A 1 99 ? 3.072 9.707 -13.962 1.00 97.88 99 MET A N 1
ATOM 738 C CA . MET A 1 99 ? 4.141 8.718 -14.076 1.00 97.88 99 MET A CA 1
ATOM 739 C C . MET A 1 99 ? 5.054 8.983 -15.278 1.00 97.88 99 MET A C 1
ATOM 741 O O . MET A 1 99 ? 4.611 9.349 -16.367 1.00 97.88 99 MET A O 1
ATOM 745 N N . ILE A 1 100 ? 6.346 8.702 -15.100 1.00 96.75 100 ILE A N 1
ATOM 746 C CA . ILE A 1 100 ? 7.301 8.581 -16.206 1.00 96.75 100 ILE A CA 1
ATOM 747 C C . ILE A 1 100 ? 7.242 7.136 -16.711 1.00 96.75 100 ILE A C 1
ATOM 749 O O . ILE A 1 100 ? 7.593 6.209 -15.981 1.00 96.75 100 ILE A O 1
ATOM 753 N N . VAL A 1 101 ? 6.792 6.944 -17.954 1.00 95.81 101 VAL A N 1
ATOM 754 C CA . VAL A 1 101 ? 6.509 5.613 -18.513 1.00 95.81 101 VAL A CA 1
ATOM 755 C C . VAL A 1 101 ? 7.560 5.211 -19.547 1.00 95.81 101 VAL A C 1
ATOM 757 O O . VAL A 1 101 ? 7.676 5.831 -20.604 1.00 95.81 101 VAL A O 1
ATOM 760 N N . TYR A 1 102 ? 8.278 4.123 -19.264 1.00 94.25 102 TYR A N 1
ATOM 761 C CA . TYR A 1 102 ? 9.186 3.448 -20.196 1.00 94.25 102 TYR A CA 1
ATOM 762 C C . TYR A 1 102 ? 8.483 2.214 -20.757 1.00 94.25 102 TYR A C 1
ATOM 764 O O . TYR A 1 102 ? 8.467 1.162 -20.125 1.00 94.25 102 TYR A O 1
ATOM 772 N N . LYS A 1 103 ? 7.836 2.361 -21.916 1.00 93.12 103 LYS A N 1
ATOM 773 C CA . LYS A 1 103 ? 7.000 1.303 -22.491 1.00 93.12 103 LYS A CA 1
ATOM 774 C C . LYS A 1 103 ? 7.831 0.265 -23.252 1.00 93.12 103 LYS A C 1
ATOM 776 O O . LYS A 1 103 ? 8.607 0.632 -24.133 1.00 93.12 103 LYS A O 1
ATOM 781 N N . ALA A 1 104 ? 7.607 -1.016 -22.963 1.00 93.25 104 ALA A N 1
ATOM 782 C CA . ALA A 1 104 ? 8.196 -2.120 -23.715 1.00 93.25 104 ALA A CA 1
ATOM 783 C C . ALA A 1 104 ? 7.543 -2.263 -25.111 1.00 93.25 104 ALA A C 1
ATOM 785 O O . ALA A 1 104 ? 6.329 -2.065 -25.237 1.00 93.25 104 ALA A O 1
ATOM 786 N N . PRO A 1 105 ? 8.300 -2.632 -26.164 1.00 90.12 105 PRO A N 1
ATOM 787 C CA . PRO A 1 105 ? 7.740 -2.871 -27.496 1.00 90.12 105 PRO A CA 1
ATOM 788 C C . PRO A 1 105 ? 6.723 -4.022 -27.538 1.00 90.12 105 PRO A C 1
ATOM 790 O O . PRO A 1 105 ? 5.706 -3.904 -28.219 1.00 90.12 105 PRO A O 1
ATOM 793 N N . ASP A 1 106 ? 6.981 -5.108 -26.798 1.00 91.50 106 ASP A N 1
ATOM 794 C CA . ASP A 1 106 ? 6.068 -6.246 -26.612 1.00 91.50 106 ASP A CA 1
ATOM 795 C C . ASP A 1 106 ? 5.745 -6.419 -25.117 1.00 91.50 106 ASP A C 1
ATOM 797 O O . ASP A 1 106 ? 6.365 -7.195 -24.391 1.00 91.50 106 ASP A O 1
ATOM 801 N N . GLU A 1 107 ? 4.798 -5.618 -24.630 1.00 92.81 107 GLU A N 1
ATOM 802 C CA . GLU A 1 107 ? 4.455 -5.518 -23.209 1.00 92.81 107 GLU A CA 1
ATOM 803 C C . GLU A 1 107 ? 3.822 -6.818 -22.671 1.00 92.81 107 GLU A C 1
ATOM 805 O O . GLU A 1 107 ? 2.671 -7.142 -22.965 1.00 92.81 107 GLU A O 1
ATOM 810 N N . LYS A 1 108 ? 4.574 -7.565 -21.850 1.00 93.19 108 LYS A N 1
ATOM 811 C CA . LYS A 1 108 ? 4.073 -8.754 -21.125 1.00 93.19 108 LYS A CA 1
ATOM 812 C C . LYS A 1 108 ? 3.617 -8.442 -19.707 1.00 93.19 108 LYS A C 1
ATOM 814 O O . LYS A 1 108 ? 2.690 -9.066 -19.192 1.00 93.19 108 LYS A O 1
ATOM 819 N N . HIS A 1 109 ? 4.291 -7.490 -19.075 1.00 94.50 109 HIS A N 1
ATOM 820 C CA . HIS A 1 109 ? 4.082 -7.107 -17.690 1.00 94.50 109 HIS A CA 1
ATOM 821 C C . HIS A 1 109 ? 4.233 -5.600 -17.539 1.00 94.50 109 HIS A C 1
ATOM 823 O O . HIS A 1 109 ? 5.004 -4.967 -18.256 1.00 94.50 109 HIS A O 1
ATOM 829 N N . VAL A 1 110 ? 3.523 -5.053 -16.556 1.00 95.19 110 VAL A N 1
ATOM 830 C CA . VAL A 1 110 ? 3.645 -3.660 -16.141 1.00 95.19 110 VAL A CA 1
ATOM 831 C C . VAL A 1 110 ? 4.028 -3.652 -14.673 1.00 95.19 110 VAL A C 1
ATOM 833 O O . VAL A 1 110 ? 3.361 -4.276 -13.845 1.00 95.19 110 VAL A O 1
ATOM 836 N N . ILE A 1 111 ? 5.109 -2.948 -14.360 1.00 95.38 111 ILE A N 1
ATOM 837 C CA . ILE A 1 111 ? 5.535 -2.677 -12.992 1.00 95.38 111 ILE A CA 1
ATOM 838 C C . ILE A 1 11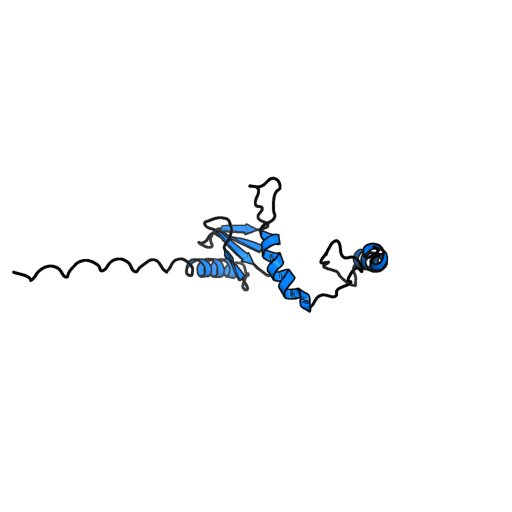1 ? 5.534 -1.168 -12.764 1.00 95.38 111 ILE A C 1
ATOM 840 O O . ILE A 1 111 ? 5.942 -0.397 -13.631 1.00 95.38 111 ILE A O 1
ATOM 844 N N . THR A 1 112 ? 5.092 -0.743 -11.585 1.00 97.19 112 THR A N 1
ATOM 845 C CA . THR A 1 112 ? 5.224 0.645 -11.134 1.00 97.19 112 THR A CA 1
ATOM 846 C C . THR A 1 112 ? 6.330 0.698 -10.094 1.00 97.19 112 THR A C 1
ATOM 848 O O . THR A 1 112 ? 6.265 0.001 -9.081 1.00 97.19 112 THR A O 1
ATOM 851 N N . VAL A 1 113 ? 7.356 1.509 -10.346 1.00 97.00 113 VAL A N 1
ATOM 852 C CA . VAL A 1 113 ? 8.548 1.592 -9.494 1.00 97.00 113 VAL A CA 1
ATOM 853 C C . VAL A 1 113 ? 8.571 2.940 -8.787 1.00 97.00 113 VAL A C 1
ATOM 855 O O . VAL A 1 113 ? 8.675 3.983 -9.428 1.00 97.00 113 VAL A O 1
ATOM 858 N N . PHE A 1 114 ? 8.518 2.922 -7.455 1.00 97.50 114 PHE A N 1
ATOM 859 C CA . PHE A 1 114 ? 8.903 4.084 -6.657 1.00 97.50 114 PHE A CA 1
ATOM 860 C C . PHE A 1 114 ? 10.431 4.180 -6.665 1.00 97.50 114 PHE A C 1
ATOM 862 O O . PHE A 1 114 ? 11.109 3.254 -6.221 1.00 97.50 114 PHE A O 1
ATOM 869 N N . THR A 1 115 ? 10.970 5.271 -7.207 1.00 97.5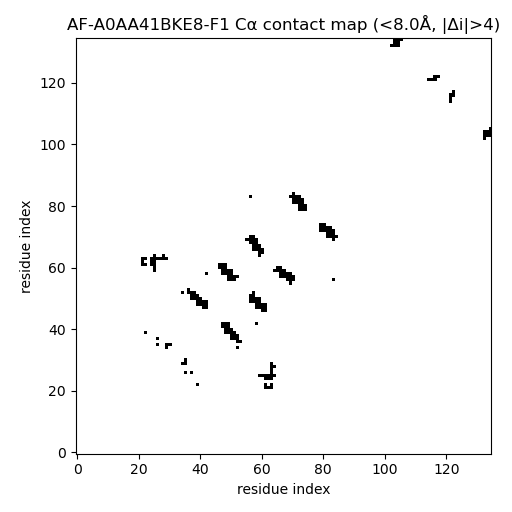6 115 THR A N 1
ATOM 870 C CA . THR A 1 115 ? 12.410 5.448 -7.435 1.00 97.56 115 THR A CA 1
ATOM 871 C C . THR A 1 115 ? 12.910 6.770 -6.862 1.00 97.56 115 THR A C 1
ATOM 873 O O . THR A 1 115 ? 12.157 7.738 -6.782 1.00 97.56 115 THR A O 1
ATOM 876 N N . ASP A 1 116 ? 14.190 6.816 -6.497 1.00 98.00 116 ASP A N 1
ATOM 877 C CA . ASP A 1 116 ? 14.876 8.018 -6.020 1.00 98.00 116 ASP A CA 1
ATOM 878 C C . ASP A 1 116 ? 16.154 8.235 -6.842 1.00 98.00 116 ASP A C 1
ATOM 880 O O . ASP A 1 116 ? 16.946 7.311 -7.033 1.00 98.00 116 ASP A O 1
ATOM 884 N N . ILE A 1 117 ? 16.361 9.462 -7.328 1.00 96.62 117 ILE A N 1
ATOM 885 C CA . ILE A 1 117 ? 17.502 9.851 -8.174 1.00 96.62 117 ILE A CA 1
ATOM 886 C C . ILE A 1 117 ? 18.849 9.858 -7.442 1.00 96.62 117 ILE A C 1
ATOM 888 O O . ILE A 1 117 ? 19.871 10.097 -8.071 1.00 96.62 117 ILE A O 1
ATOM 892 N N . THR A 1 118 ? 18.851 9.669 -6.123 1.00 97.62 118 THR A N 1
ATOM 893 C CA . THR A 1 118 ? 20.056 9.567 -5.290 1.00 97.62 118 THR A CA 1
ATOM 894 C C . THR A 1 118 ? 20.333 8.133 -4.830 1.00 97.62 118 THR A C 1
ATOM 896 O O . THR A 1 118 ? 21.360 7.862 -4.205 1.00 97.62 118 THR A O 1
ATOM 899 N N . CYS A 1 119 ? 19.436 7.187 -5.137 1.00 97.62 119 CYS A N 1
ATOM 900 C CA . CYS A 1 119 ? 19.573 5.789 -4.750 1.00 97.62 119 CYS A CA 1
ATOM 901 C C . CYS A 1 119 ? 20.440 5.011 -5.755 1.00 97.62 119 CYS A C 1
ATOM 903 O O . CYS A 1 119 ? 20.082 4.849 -6.921 1.00 97.62 119 CYS A O 1
ATOM 905 N N . GLY A 1 120 ? 21.548 4.428 -5.281 1.00 97.31 120 GLY A N 1
ATOM 906 C CA . GLY A 1 120 ? 22.472 3.623 -6.098 1.00 97.31 120 GLY A CA 1
ATOM 907 C C . GLY A 1 120 ? 21.805 2.480 -6.879 1.00 97.31 120 GLY A C 1
ATOM 908 O O . GLY A 1 120 ? 22.099 2.277 -8.054 1.00 97.31 120 GLY A O 1
ATOM 909 N N . TYR A 1 121 ? 20.865 1.756 -6.260 1.00 97.19 121 TYR A N 1
ATOM 910 C CA . TYR A 1 121 ? 20.135 0.678 -6.941 1.00 97.19 121 TYR A CA 1
ATOM 911 C C . TYR A 1 121 ? 19.116 1.196 -7.960 1.00 97.19 121 TYR A C 1
ATOM 913 O O . TYR A 1 121 ? 18.857 0.517 -8.949 1.00 97.19 121 TYR A O 1
ATOM 921 N N . CYS A 1 122 ? 18.570 2.395 -7.754 1.00 96.81 122 CYS A N 1
ATOM 922 C CA . CYS A 1 122 ? 17.692 3.038 -8.726 1.00 96.81 122 CYS A CA 1
ATOM 923 C C . CYS A 1 122 ? 18.463 3.443 -9.987 1.00 96.81 122 CYS A C 1
ATOM 925 O O . CYS A 1 122 ? 17.954 3.243 -11.086 1.00 96.81 122 CYS A O 1
ATOM 927 N N . HIS A 1 123 ? 19.703 3.929 -9.843 1.00 96.19 123 HIS A N 1
ATOM 928 C CA . HIS A 1 123 ? 20.588 4.160 -10.989 1.00 96.19 123 HIS A CA 1
ATOM 929 C C . HIS A 1 123 ? 20.827 2.874 -11.773 1.00 96.19 123 HIS A C 1
ATOM 931 O O . HIS A 1 123 ? 20.570 2.842 -12.972 1.00 96.19 123 HIS A O 1
ATOM 937 N N . LYS A 1 124 ? 21.219 1.797 -11.081 1.00 95.12 124 LYS A N 1
ATOM 938 C CA . LYS A 1 124 ? 21.453 0.497 -11.717 1.00 95.12 124 LYS A CA 1
ATOM 939 C C . LYS A 1 124 ? 20.216 -0.016 -12.465 1.00 95.12 124 LYS A C 1
ATOM 941 O O . LYS A 1 124 ? 20.320 -0.419 -13.616 1.00 95.12 124 LYS A O 1
ATOM 946 N N . LEU A 1 125 ? 19.039 0.038 -11.837 1.00 95.25 125 LEU A N 1
ATOM 947 C CA . LEU A 1 125 ? 17.786 -0.372 -12.479 1.00 95.25 125 LEU A CA 1
ATOM 948 C C . LEU A 1 125 ? 17.500 0.457 -13.739 1.00 95.25 125 LEU A C 1
ATOM 950 O O . LEU A 1 125 ? 17.008 -0.073 -14.731 1.00 95.25 125 LEU A O 1
ATOM 954 N N . HIS A 1 126 ? 17.812 1.753 -13.713 1.00 94.50 126 HIS A N 1
ATOM 955 C CA . HIS A 1 126 ? 17.616 2.630 -14.861 1.00 94.50 126 HIS A CA 1
ATOM 956 C C . HIS A 1 126 ? 18.616 2.370 -15.997 1.00 94.50 126 HIS A C 1
ATOM 958 O O . HIS A 1 126 ? 18.248 2.464 -17.166 1.00 94.50 126 HIS A O 1
ATOM 964 N N . GLU A 1 127 ? 19.859 2.013 -15.670 1.00 93.31 127 GLU A N 1
ATOM 965 C CA . GLU A 1 127 ? 20.880 1.600 -16.642 1.00 93.31 127 GLU A CA 1
ATOM 966 C C . GLU A 1 127 ? 20.478 0.303 -17.369 1.00 93.31 127 GLU A C 1
ATOM 968 O O . GLU A 1 127 ? 20.683 0.181 -18.575 1.00 93.31 127 GLU A O 1
ATOM 973 N N . GLU A 1 128 ? 19.823 -0.626 -16.664 1.00 92.00 128 GLU A N 1
ATOM 974 C CA . GLU A 1 128 ? 19.339 -1.917 -17.185 1.00 92.00 128 GLU A CA 1
ATOM 975 C C . GLU A 1 128 ? 17.939 -1.835 -17.847 1.00 92.00 128 GLU A C 1
ATOM 977 O O . GLU A 1 128 ? 17.351 -2.853 -18.228 1.00 92.00 128 GLU A O 1
ATOM 982 N N . MET A 1 129 ? 17.377 -0.630 -18.020 1.00 85.31 129 MET A N 1
ATOM 983 C CA . MET A 1 129 ? 16.012 -0.434 -18.542 1.00 85.31 129 MET A CA 1
ATOM 984 C C . MET A 1 129 ? 15.841 -0.947 -19.982 1.00 85.31 129 MET A C 1
ATOM 986 O O . MET A 1 129 ? 14.762 -1.406 -20.357 1.00 85.31 129 MET A O 1
ATOM 990 N N . THR A 1 130 ? 16.898 -0.885 -20.797 1.00 75.12 130 THR A N 1
ATOM 991 C CA . THR A 1 130 ? 16.866 -1.382 -22.184 1.00 75.12 130 THR A CA 1
ATOM 992 C C . THR A 1 130 ? 16.794 -2.908 -22.228 1.00 75.12 130 THR A C 1
ATOM 994 O O . THR A 1 130 ? 16.043 -3.453 -23.032 1.00 75.12 130 THR A O 1
ATOM 997 N N . ASP A 1 131 ? 17.505 -3.588 -21.325 1.00 73.38 131 ASP A N 1
ATOM 998 C CA . ASP A 1 131 ? 17.513 -5.051 -21.232 1.00 73.38 131 ASP A CA 1
ATOM 999 C C . ASP A 1 131 ? 16.193 -5.575 -20.651 1.00 73.38 131 ASP A C 1
ATOM 1001 O O . ASP A 1 131 ? 15.658 -6.576 -21.118 1.00 73.38 131 ASP A O 1
ATOM 1005 N N . SER A 1 132 ? 15.617 -4.862 -19.677 1.00 64.75 132 SER A N 1
ATOM 1006 C CA . SER A 1 132 ? 14.326 -5.220 -19.067 1.00 64.75 132 SER A CA 1
ATOM 1007 C C . SER A 1 132 ? 13.132 -5.057 -20.017 1.00 64.75 132 SER A C 1
ATOM 1009 O O . SER A 1 132 ? 12.124 -5.740 -19.856 1.00 64.75 132 SER A O 1
ATOM 1011 N N . ASN A 1 133 ? 13.239 -4.156 -20.999 1.00 72.12 133 ASN A N 1
ATOM 1012 C CA . ASN A 1 133 ? 12.215 -3.914 -22.022 1.00 72.12 133 ASN A CA 1
ATOM 1013 C C . ASN A 1 133 ? 12.505 -4.645 -23.342 1.00 72.12 133 ASN A C 1
ATOM 1015 O O . ASN A 1 133 ? 11.810 -4.407 -24.336 1.00 72.12 133 ASN A O 1
ATOM 1019 N N . ALA A 1 134 ? 13.539 -5.488 -23.377 1.00 56.94 134 ALA A N 1
ATOM 1020 C CA . ALA A 1 134 ? 13.852 -6.294 -24.542 1.00 56.94 134 ALA A CA 1
ATOM 1021 C C . ALA A 1 134 ? 12.722 -7.315 -24.814 1.00 56.94 134 ALA A C 1
ATOM 1023 O O . ALA A 1 134 ? 12.073 -7.773 -23.870 1.00 56.94 134 ALA A O 1
ATOM 1024 N N . PRO A 1 135 ? 12.450 -7.625 -26.093 1.00 53.00 135 PRO A N 1
ATOM 1025 C CA . PRO A 1 135 ? 11.385 -8.543 -26.499 1.00 53.00 135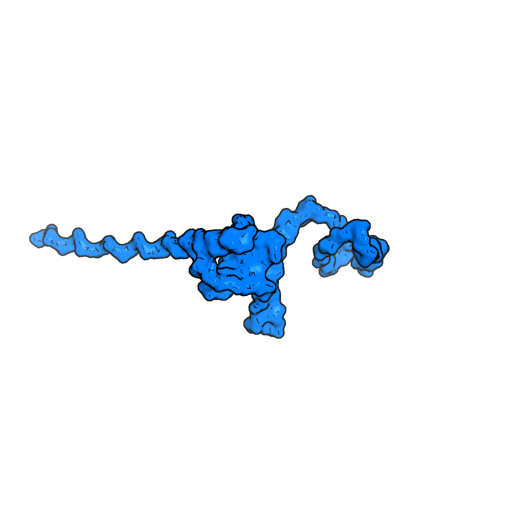 PRO A CA 1
ATOM 1026 C C . PRO A 1 135 ? 11.611 -9.996 -26.057 1.00 53.00 135 PRO A C 1
ATOM 1028 O O . PRO A 1 135 ? 12.787 -10.414 -25.938 1.00 53.00 135 PRO A O 1
#

Foldseek 3Di:
DDDDDDDDDDPDPPDPPLPPPLVVQLQVLVVVVVFNDWDWAPDPDPQWIWIQGPVAIWIAGSNNPDIDGDFDWDPPDPDTDRVRVVVCVVVVVVCPVVDDDDAAPDDPDDDDDDADPPDPVSVVCVVCSCVVSHD

Organism: NCBI:txid44276

Nearest PDB structures (foldseek):
  4i5q-assembly1_B  TM=9.774E-01  e=4.279E-15  Salmonella enterica subsp. enterica serovar Typhimurium str. LT2
  4ilf-assembly1_B  TM=9.805E-01  e=7.415E-15  Salmonella enterica subsp. enterica serovar Typhimurium str. LT2
  1jzd-assembly1_B  TM=9.739E-01  e=5.570E-14  Escherichia coli
  1eej-assembly1_A  TM=9.105E-01  e=8.036E-14  Escherichia coli
  4npb-assembly1_B  TM=9.724E-01  e=4.184E-13  Yersinia pestis CO92

Mean predicted aligned error: 9.6 Å

InterPro domains:
  IPR009094 Disulphide bond isomerase DsbC/G, N-terminal domain superfamily [G3DSA:3.10.450.70] (22-70)
  IPR009094 Disulphide bond isomerase DsbC/G, N-terminal domain superfamily [SSF54423] (23-81)
  IPR012336 Thioredoxin-like fold [PF13098] (95-133)
  IPR018950 Disulphide bond isomerase, DsbC/G, N-terminal [PF10411] (18-85)
  IPR033954 Disulphide bond isomerase, DsbC/G [cd03020] (38-129)
  IPR036249 Thioredoxin-like superfamily [SSF52833] (85-131)
  IPR051470 Thiol:disulfide interchange protein [PTHR35272] (1-132)

pLDDT: mean 86.61, std 16.08, range [42.19, 98.19]

Sequence (135 aa):
MKKRFMMFTLLAAVFSGVAHADDAAIRQSLAKLGVQSTEIQASPVAGMKTVLTHSGVLYVTDDGKHLIQGPMYDVSGAHPVNVTNKLLMSQLNALEKEMIVYKAPDEKHVITVFTDITCGYCHKLHEEMTDSNAP

Solvent-accessible surface area (backbone atoms only — not comparable to full-atom values): 8786 Å² total; per-residue (Å²): 140,92,87,89,87,87,84,86,86,90,85,88,86,85,82,91,64,75,82,66,61,32,58,54,40,33,51,56,47,35,40,77,73,71,49,76,66,70,51,80,45,82,39,99,49,87,69,34,28,32,33,42,40,94,92,47,51,33,39,29,32,43,79,27,80,49,76,43,75,54,78,49,66,49,66,89,58,100,56,75,38,57,52,47,59,62,58,47,46,60,61,55,59,72,45,55,89,76,58,89,82,86,78,41,89,67,72,87,76,88,84,89,79,94,77,49,100,86,39,71,67,43,51,52,54,60,72,44,44,66,68,75,38,52,120

Radius of gyration: 24.58 Å; Cα contacts (8 Å, |Δi|>4): 121; chains: 1; bounding box: 95×36×48 Å

Secondary structure (DSSP, 8-state):
-----------------HHHHHHHHHHHHHHHTT----EEEE-SSTTEEEEEETTEEEEEETTS--EEES--EE-SSSS-EEHHHHHHHHHHHHTGGGS-----TT-S--------TT-HHHHHHHHTHHHHT--